Protein AF-A0A9E4WEB2-F1 (afdb_monomer)

pLDDT: mean 87.48, std 7.29, range [67.25, 96.25]

Secondary structure (DSSP, 8-state):
------------TTS-SSS---------TT----EEE----PPPPTTS--------EEE-TT-SSTT-S-EEEE--TT-SEEE-

Foldseek 3Di:
DDDDDDDDDDDDPPPDPDPDDDDDDDDDPPDPKDKDFDDDDWDQDPVRPDTDFDKDWDAPPQPPDDPGDGTPDIDPSVDRIDMD

Sequence (84 aa):
MRQKLTFRGAFVRGEMDSPFRYIPFEVPAGTRRLEVSYHFDAAKSPRGEPGDVVDLGVFDARGVDFLAGGFRGWSGGARSEFFI

Radius of gyration: 14.9 Å; Cα contacts (8 Å, |Δi|>4): 70; chains: 1; bounding box: 38×22×42 Å

Mean predicted aligned error: 5.05 Å

Structure (mmCIF, N/CA/C/O backbone):
data_AF-A0A9E4WEB2-F1
#
_entry.id   AF-A0A9E4WEB2-F1
#
loop_
_atom_site.group_PDB
_atom_site.id
_atom_site.type_symbol
_atom_site.label_atom_id
_atom_site.label_alt_id
_atom_site.label_comp_id
_atom_site.label_asym_id
_atom_site.label_entity_id
_atom_site.label_seq_id
_atom_site.pdbx_PDB_ins_code
_atom_site.Cartn_x
_atom_site.Cartn_y
_atom_site.Cartn_z
_atom_site.occupancy
_atom_site.B_iso_or_equiv
_atom_site.auth_seq_id
_atom_site.auth_comp_id
_atom_site.auth_asym_id
_atom_site.auth_atom_id
_atom_site.pdbx_PDB_model_num
ATOM 1 N N . MET A 1 1 ? -2.026 1.468 22.727 1.00 72.94 1 MET A N 1
ATOM 2 C CA . MET A 1 1 ? -0.983 0.488 22.347 1.00 72.94 1 MET A CA 1
ATOM 3 C C . MET A 1 1 ? -0.835 0.522 20.832 1.00 72.94 1 MET A C 1
ATOM 5 O O . MET A 1 1 ? -1.857 0.538 20.161 1.00 72.94 1 MET A O 1
ATOM 9 N N . ARG A 1 2 ? 0.388 0.606 20.294 1.00 87.25 2 ARG A N 1
ATOM 10 C CA . ARG A 1 2 ? 0.637 0.604 18.841 1.00 87.25 2 ARG A CA 1
ATOM 11 C C . ARG A 1 2 ? 0.811 -0.840 18.376 1.00 87.25 2 ARG A C 1
ATOM 13 O O . ARG A 1 2 ? 1.638 -1.549 18.941 1.00 87.25 2 ARG A O 1
ATOM 20 N N . GLN A 1 3 ? 0.037 -1.268 17.385 1.00 93.12 3 GLN A N 1
ATOM 21 C CA . GLN A 1 3 ? 0.224 -2.561 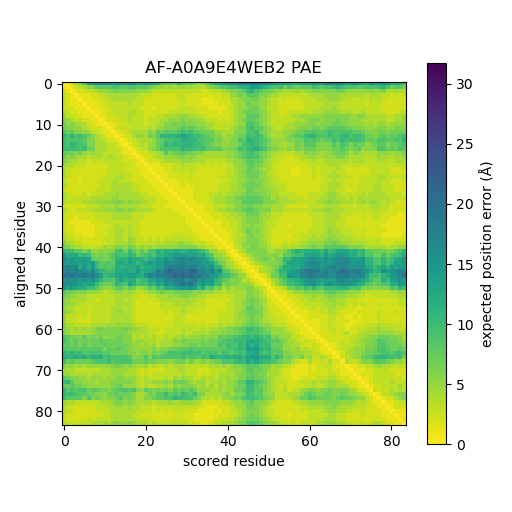16.725 1.00 93.12 3 GLN A CA 1
ATOM 22 C C . GLN A 1 3 ? 1.061 -2.360 15.460 1.00 93.12 3 GLN A C 1
ATOM 24 O O . GLN A 1 3 ? 0.930 -1.335 14.792 1.00 93.12 3 GLN A O 1
ATOM 29 N N . LYS A 1 4 ? 1.939 -3.316 15.147 1.00 95.00 4 LYS A N 1
ATOM 30 C CA . LYS A 1 4 ? 2.755 -3.298 13.929 1.00 95.00 4 LYS A CA 1
ATOM 31 C C . LYS A 1 4 ? 2.493 -4.570 13.139 1.00 95.00 4 LYS A C 1
ATOM 33 O O . LYS A 1 4 ? 2.741 -5.663 13.637 1.00 95.00 4 LYS A O 1
ATOM 38 N N . LEU A 1 5 ? 2.035 -4.398 11.906 1.00 96.25 5 LEU A N 1
ATOM 39 C CA . LEU A 1 5 ? 1.887 -5.464 10.923 1.00 96.25 5 LEU A CA 1
ATOM 40 C C . LEU A 1 5 ? 3.019 -5.346 9.900 1.00 96.25 5 LEU A C 1
ATOM 42 O O . LEU A 1 5 ? 3.549 -4.259 9.662 1.00 96.25 5 LEU A O 1
ATOM 46 N N . THR A 1 6 ? 3.460 -6.463 9.329 1.00 96.25 6 THR A N 1
ATOM 47 C CA . THR A 1 6 ? 4.514 -6.467 8.308 1.00 96.25 6 THR A CA 1
ATOM 48 C C . THR A 1 6 ? 4.189 -7.506 7.256 1.00 96.25 6 THR A C 1
ATOM 50 O O . THR A 1 6 ? 4.040 -8.685 7.567 1.00 96.25 6 THR A O 1
ATOM 53 N N . PHE A 1 7 ? 4.125 -7.049 6.012 1.00 95.06 7 PHE A N 1
ATOM 54 C CA . PHE A 1 7 ? 3.846 -7.863 4.840 1.00 95.06 7 PHE A CA 1
ATOM 55 C C . PHE A 1 7 ? 5.077 -7.878 3.939 1.00 95.06 7 PHE A C 1
ATOM 57 O O . PHE A 1 7 ? 5.855 -6.922 3.923 1.00 95.06 7 PHE A O 1
ATOM 64 N N . ARG A 1 8 ? 5.276 -8.979 3.217 1.00 94.25 8 ARG A N 1
ATOM 65 C CA . ARG A 1 8 ? 6.362 -9.147 2.248 1.00 94.25 8 ARG A CA 1
ATOM 66 C C . ARG A 1 8 ? 5.818 -9.848 1.015 1.00 94.25 8 ARG A C 1
ATOM 68 O O . ARG A 1 8 ? 4.944 -10.701 1.133 1.00 94.25 8 ARG A O 1
ATOM 75 N N . GLY A 1 9 ? 6.352 -9.491 -0.142 1.00 90.50 9 GLY A N 1
ATOM 76 C CA . GLY A 1 9 ? 5.964 -10.063 -1.421 1.00 90.50 9 GLY A CA 1
ATOM 77 C C . GLY A 1 9 ? 6.830 -9.517 -2.547 1.00 90.50 9 GLY A C 1
ATOM 78 O O . GLY A 1 9 ? 7.738 -8.723 -2.304 1.00 90.50 9 GLY A O 1
ATOM 79 N N . ALA A 1 10 ? 6.528 -9.947 -3.766 1.00 87.88 10 ALA A N 1
ATOM 80 C CA . ALA A 1 10 ? 7.179 -9.492 -4.984 1.00 87.88 10 ALA A CA 1
ATOM 81 C C . ALA A 1 10 ? 6.127 -9.073 -6.014 1.00 87.88 10 ALA A C 1
ATOM 83 O O . ALA A 1 10 ? 5.022 -9.621 -6.053 1.00 87.88 10 ALA A O 1
ATOM 84 N N . PHE A 1 11 ? 6.495 -8.105 -6.847 1.00 85.00 11 PHE A N 1
ATOM 85 C CA . PHE A 1 11 ? 5.701 -7.636 -7.973 1.00 85.00 11 PHE A CA 1
ATOM 86 C C . PHE A 1 11 ? 6.502 -7.920 -9.238 1.00 85.00 11 PHE A C 1
ATOM 88 O O . PHE A 1 11 ? 7.527 -7.285 -9.474 1.00 85.00 11 PHE A O 1
ATOM 95 N N . VAL A 1 12 ? 6.064 -8.905 -10.023 1.00 83.69 12 VAL A N 1
ATOM 96 C CA . VAL A 1 12 ? 6.737 -9.294 -11.267 1.00 83.69 12 VAL A CA 1
ATOM 97 C C . VAL A 1 12 ? 5.881 -8.857 -12.445 1.00 83.69 12 VAL A C 1
ATOM 99 O O . VAL A 1 12 ? 4.721 -9.252 -12.584 1.00 83.69 12 VAL A O 1
ATOM 102 N N . ARG A 1 13 ? 6.453 -8.013 -13.305 1.00 76.56 13 ARG A N 1
ATOM 103 C CA . ARG A 1 13 ? 5.767 -7.523 -14.501 1.00 76.56 13 ARG A CA 1
ATOM 104 C C . ARG A 1 13 ? 5.422 -8.697 -15.422 1.00 76.56 13 ARG A C 1
ATOM 106 O O . ARG A 1 13 ? 6.300 -9.464 -15.792 1.00 76.56 13 ARG A O 1
ATOM 113 N N . GLY A 1 14 ? 4.156 -8.794 -15.826 1.00 82.38 14 GLY A N 1
ATOM 114 C CA . GLY A 1 14 ? 3.661 -9.859 -16.710 1.00 82.38 14 GLY A CA 1
ATOM 115 C C . GLY A 1 14 ? 3.071 -11.075 -15.987 1.00 82.38 14 GLY A C 1
ATOM 116 O O . GLY A 1 14 ? 2.397 -11.868 -16.631 1.00 82.38 14 GLY A O 1
ATOM 117 N N . GLU A 1 15 ? 3.238 -11.186 -14.666 1.00 86.44 15 GLU A N 1
ATOM 118 C CA . GLU A 1 15 ? 2.643 -12.257 -13.842 1.00 86.44 15 GLU A CA 1
ATOM 119 C C . GLU A 1 15 ? 1.408 -11.778 -13.053 1.00 86.44 15 GLU A C 1
ATOM 121 O O . GLU A 1 15 ? 0.973 -12.399 -12.081 1.00 86.44 15 GLU A O 1
ATOM 126 N N . MET A 1 16 ? 0.859 -10.614 -13.407 1.00 83.44 16 MET A N 1
ATOM 127 C CA . MET A 1 16 ? -0.212 -9.966 -12.654 1.00 83.44 16 ME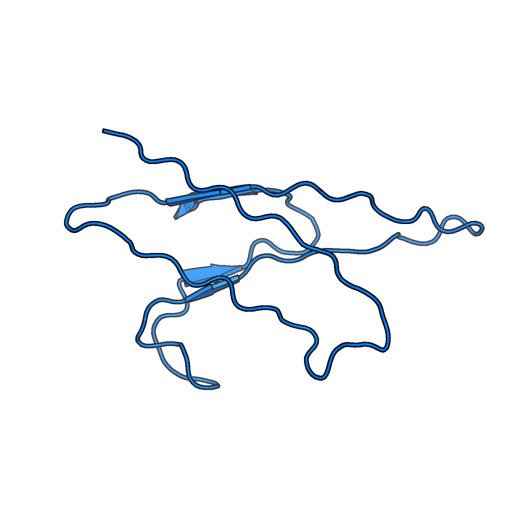T A CA 1
ATOM 128 C C . MET A 1 16 ? -1.424 -9.682 -13.541 1.00 83.44 16 MET A C 1
ATOM 130 O O . MET A 1 16 ? -1.306 -8.949 -14.518 1.00 83.44 16 MET A O 1
ATOM 134 N N . ASP A 1 17 ? -2.598 -10.157 -13.120 1.00 85.81 17 ASP A N 1
ATOM 135 C CA . ASP A 1 17 ? -3.885 -9.837 -13.764 1.00 85.81 17 ASP A CA 1
ATOM 136 C C . ASP A 1 17 ? -4.372 -8.405 -13.469 1.00 85.81 17 ASP A C 1
ATOM 138 O O . ASP A 1 17 ? -5.281 -7.893 -14.116 1.00 85.81 17 ASP A O 1
ATOM 142 N N . SER A 1 18 ? -3.779 -7.748 -12.467 1.00 85.75 18 SER A N 1
ATOM 143 C CA . SER A 1 18 ? -4.117 -6.393 -12.026 1.00 85.75 18 SER A CA 1
ATOM 144 C C . SER A 1 18 ? -2.846 -5.622 -11.667 1.00 85.75 18 SER A C 1
ATOM 146 O O . SER A 1 18 ? -1.940 -6.220 -11.079 1.00 85.75 18 SER A O 1
ATOM 148 N N . PRO A 1 19 ? -2.773 -4.304 -11.940 1.00 82.94 19 PRO A N 1
ATOM 149 C CA . PRO A 1 19 ? -1.666 -3.462 -11.483 1.00 82.94 19 PRO A CA 1
ATOM 150 C C . PRO A 1 19 ? -1.648 -3.281 -9.956 1.00 82.94 19 PRO A C 1
ATOM 152 O O . PRO A 1 19 ? -0.670 -2.777 -9.410 1.00 82.94 19 PRO A O 1
ATOM 155 N N . PHE A 1 20 ? -2.711 -3.695 -9.258 1.00 86.06 20 PHE A N 1
ATOM 156 C CA . PHE A 1 20 ? -2.845 -3.567 -7.812 1.00 86.06 20 PHE A CA 1
ATOM 157 C C . PHE A 1 20 ? -2.718 -4.918 -7.104 1.00 86.06 20 PHE A C 1
ATOM 159 O O . PHE A 1 20 ? -3.142 -5.967 -7.598 1.00 86.06 20 PHE A O 1
ATOM 166 N N . ARG A 1 21 ? -2.178 -4.880 -5.883 1.00 89.31 21 ARG A N 1
ATOM 167 C CA . ARG A 1 21 ? -2.290 -5.965 -4.904 1.00 89.31 21 ARG A CA 1
ATOM 168 C C . ARG A 1 21 ? -2.987 -5.431 -3.668 1.00 89.31 21 ARG A C 1
ATOM 170 O O . ARG A 1 21 ? -2.571 -4.420 -3.107 1.00 89.31 21 ARG A O 1
ATOM 177 N N . TYR A 1 22 ? -4.029 -6.131 -3.244 1.00 89.56 22 TYR A N 1
ATOM 178 C CA . TYR A 1 22 ? -4.736 -5.808 -2.015 1.00 89.56 22 TYR A CA 1
ATOM 179 C C . TYR A 1 22 ? -4.075 -6.519 -0.841 1.00 89.56 22 TYR A C 1
ATOM 181 O O . TYR A 1 22 ? -3.851 -7.728 -0.881 1.00 89.56 22 TYR A O 1
ATOM 189 N N . ILE A 1 23 ? -3.768 -5.754 0.203 1.00 92.25 23 ILE A N 1
ATOM 190 C CA . ILE A 1 23 ? -3.215 -6.264 1.455 1.00 92.25 23 ILE A CA 1
ATOM 191 C C . ILE A 1 23 ? -4.291 -6.066 2.526 1.00 92.25 23 ILE A C 1
ATOM 193 O O . ILE A 1 23 ? -4.397 -4.967 3.074 1.00 92.25 23 ILE A O 1
ATOM 197 N N . PRO A 1 24 ? -5.138 -7.075 2.796 1.00 92.56 24 PRO A N 1
ATOM 198 C CA . PRO A 1 24 ? -6.156 -6.961 3.828 1.00 92.56 24 PRO A CA 1
ATOM 199 C C . PRO A 1 24 ? -5.515 -7.009 5.217 1.00 92.56 24 PRO A C 1
ATOM 201 O O . PRO A 1 24 ? -4.615 -7.808 5.483 1.00 92.56 24 PRO A O 1
ATOM 204 N N . PHE A 1 25 ? -6.004 -6.168 6.121 1.00 93.19 25 PHE A N 1
ATOM 205 C CA . PHE A 1 25 ? -5.658 -6.205 7.536 1.00 93.19 25 PHE A CA 1
ATOM 206 C C . PHE A 1 25 ? -6.828 -5.704 8.376 1.00 93.19 25 PHE A C 1
ATOM 208 O O . PHE A 1 25 ? -7.657 -4.919 7.915 1.00 93.19 25 PHE A O 1
ATOM 215 N N . GLU A 1 26 ? -6.887 -6.152 9.624 1.00 93.56 26 GLU A N 1
ATOM 216 C CA . GLU A 1 26 ? -7.897 -5.700 10.572 1.00 93.56 26 GLU A CA 1
ATOM 217 C C . GLU A 1 26 ? -7.440 -4.422 11.276 1.00 93.56 26 GLU A C 1
ATOM 219 O O . GLU A 1 26 ? -6.289 -4.297 11.703 1.00 93.56 26 GLU A O 1
ATOM 224 N N . VAL A 1 27 ? -8.363 -3.472 11.425 1.00 92.31 27 VAL A N 1
ATOM 225 C CA . VAL A 1 27 ? -8.153 -2.251 12.205 1.00 92.31 27 VAL A CA 1
ATOM 226 C C . VAL A 1 27 ? -8.927 -2.389 13.515 1.00 92.3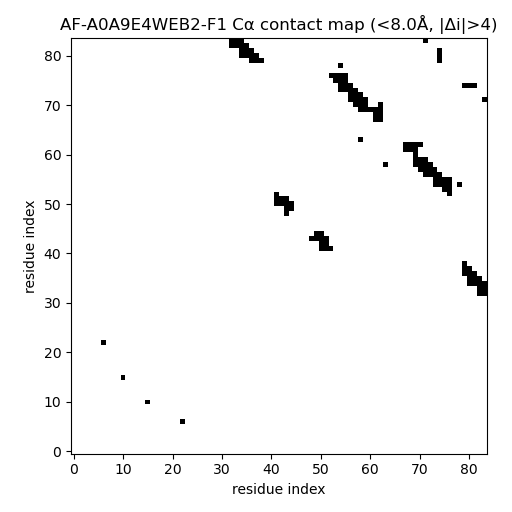1 27 VAL A C 1
ATOM 228 O O . VAL A 1 27 ? -10.160 -2.352 13.487 1.00 92.31 27 VAL A O 1
ATOM 231 N N . PRO A 1 28 ? -8.252 -2.530 14.672 1.00 92.81 28 PRO A N 1
ATOM 232 C CA . PRO A 1 28 ? -8.936 -2.647 15.951 1.00 92.81 28 PRO A CA 1
ATOM 233 C C . PRO A 1 28 ? -9.824 -1.435 16.243 1.00 92.81 28 PRO A C 1
ATOM 235 O O . PRO A 1 28 ? -9.463 -0.289 15.944 1.00 92.81 28 PRO A O 1
ATOM 238 N N . ALA A 1 29 ? -10.964 -1.685 16.887 1.00 93.25 29 ALA A N 1
ATOM 239 C CA . ALA A 1 29 ? -11.871 -0.638 17.341 1.00 93.25 29 ALA A CA 1
ATOM 240 C C . ALA A 1 29 ? -11.137 0.411 18.197 1.00 93.25 29 ALA A C 1
ATOM 242 O O . ALA A 1 29 ? -10.322 0.083 19.059 1.00 93.25 29 ALA A O 1
ATOM 243 N N . GLY A 1 30 ? -11.428 1.690 17.950 1.00 94.25 30 GLY A N 1
ATOM 244 C CA . GLY A 1 30 ? -10.782 2.806 18.645 1.00 94.25 30 GLY A CA 1
ATOM 245 C C . GLY A 1 30 ? -9.409 3.203 18.088 1.00 94.25 30 GLY A C 1
ATOM 246 O O . GLY A 1 30 ? -8.771 4.093 18.651 1.00 94.25 30 GLY A O 1
ATOM 247 N N . THR A 1 31 ? -8.953 2.605 16.982 1.00 94.69 31 THR A N 1
ATOM 248 C CA . THR A 1 31 ? -7.771 3.088 16.252 1.00 94.69 31 THR A CA 1
ATOM 249 C C . THR A 1 31 ? -8.019 4.503 15.731 1.00 94.69 31 THR A C 1
ATOM 251 O O . THR A 1 31 ? -9.007 4.762 15.050 1.00 94.69 31 THR A O 1
ATOM 254 N N . ARG A 1 32 ? -7.114 5.430 16.059 1.00 94.12 32 ARG A N 1
ATOM 255 C CA . ARG A 1 32 ? -7.212 6.853 15.678 1.00 94.12 32 ARG A CA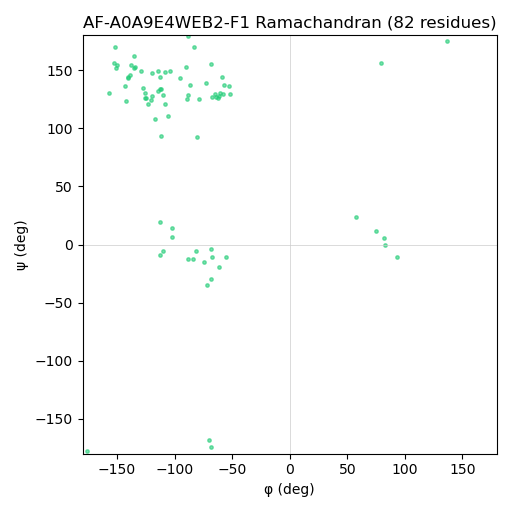 1
ATOM 256 C C . ARG A 1 32 ? -6.177 7.287 14.646 1.00 94.12 32 ARG A C 1
ATOM 258 O O . ARG A 1 32 ? -6.165 8.453 14.274 1.00 94.12 32 ARG A O 1
ATOM 265 N N . ARG A 1 33 ? -5.256 6.389 14.297 1.00 94.56 33 ARG A N 1
ATOM 266 C CA . ARG A 1 33 ? -4.136 6.669 13.406 1.00 94.56 33 ARG A CA 1
ATOM 267 C C . ARG A 1 33 ? -3.636 5.380 12.774 1.00 94.56 33 ARG A C 1
ATOM 269 O O . ARG A 1 33 ? -3.360 4.420 13.495 1.00 94.56 33 ARG A O 1
ATOM 276 N N . LEU A 1 34 ? -3.480 5.397 11.460 1.00 94.25 34 LEU A N 1
ATOM 277 C CA . LEU A 1 34 ? -2.768 4.386 10.693 1.00 94.25 34 LEU A CA 1
ATOM 278 C C . LEU A 1 34 ? -1.491 5.018 10.140 1.00 94.25 34 LEU A C 1
ATOM 280 O O . LEU A 1 34 ? -1.523 6.114 9.592 1.00 94.25 34 LEU A O 1
ATOM 284 N N . GLU A 1 35 ? -0.370 4.321 10.278 1.00 95.25 35 GLU A N 1
ATOM 285 C CA . GLU A 1 35 ? 0.904 4.698 9.668 1.00 95.25 35 GLU A CA 1
ATOM 286 C C . GLU A 1 35 ? 1.328 3.559 8.756 1.00 95.25 35 GLU A C 1
ATOM 288 O O . GLU A 1 35 ? 1.420 2.413 9.203 1.00 95.25 35 GLU A O 1
ATOM 293 N N . VAL A 1 36 ? 1.566 3.871 7.486 1.00 94.75 36 VAL A N 1
ATOM 294 C CA . VAL A 1 36 ? 1.967 2.885 6.486 1.00 94.75 36 VAL A CA 1
ATOM 295 C C . VAL A 1 36 ? 3.250 3.358 5.841 1.00 94.75 36 VAL A C 1
ATOM 297 O O . VAL A 1 36 ? 3.342 4.498 5.395 1.00 94.75 36 VAL A O 1
ATOM 300 N N . SER A 1 37 ? 4.225 2.462 5.774 1.00 94.31 37 SER A N 1
ATOM 301 C CA . SER A 1 37 ? 5.455 2.661 5.027 1.00 94.31 37 SER A CA 1
ATOM 302 C C . SER A 1 37 ? 5.825 1.386 4.289 1.00 94.31 37 SER A C 1
ATOM 304 O O . SER A 1 37 ? 5.438 0.283 4.688 1.00 94.31 37 SER A O 1
ATOM 306 N N . TYR A 1 38 ? 6.566 1.536 3.199 1.00 92.88 38 TYR A N 1
ATOM 307 C CA . TYR A 1 38 ? 7.082 0.412 2.437 1.00 92.88 38 TYR A CA 1
ATOM 308 C C . TYR A 1 38 ? 8.542 0.625 2.061 1.00 92.88 38 TYR A C 1
ATOM 310 O O . TYR A 1 38 ? 9.086 1.730 2.082 1.00 92.88 38 TYR A O 1
ATOM 318 N N . HIS A 1 39 ? 9.170 -0.485 1.707 1.00 91.56 39 HIS A N 1
ATOM 319 C CA . HIS A 1 39 ? 10.485 -0.528 1.107 1.00 91.56 39 HIS A CA 1
ATOM 320 C C . HIS A 1 39 ? 10.469 -1.610 0.033 1.00 91.56 39 HIS A C 1
ATOM 322 O O . HIS A 1 39 ? 9.808 -2.636 0.203 1.00 91.56 39 HIS A O 1
ATOM 328 N N . PHE A 1 40 ? 11.173 -1.369 -1.064 1.00 89.75 40 PHE A N 1
ATOM 329 C CA . PHE A 1 40 ? 11.307 -2.313 -2.160 1.00 89.75 40 PHE A CA 1
ATOM 330 C C . PHE A 1 40 ? 12.642 -2.088 -2.862 1.00 89.75 40 PHE A C 1
ATOM 332 O O . PHE A 1 40 ? 13.169 -0.971 -2.881 1.00 89.75 40 PHE A O 1
ATOM 339 N N . ASP A 1 41 ? 13.158 -3.155 -3.456 1.00 85.62 41 ASP A N 1
ATOM 340 C CA . ASP A 1 41 ? 14.351 -3.103 -4.286 1.00 85.62 41 ASP A CA 1
ATOM 341 C C . ASP A 1 41 ? 13.962 -2.593 -5.677 1.00 85.62 41 ASP A C 1
ATOM 343 O O . ASP A 1 41 ? 13.542 -3.358 -6.544 1.00 85.62 41 ASP A O 1
ATOM 347 N N . ALA A 1 42 ? 14.053 -1.278 -5.884 1.00 76.56 42 ALA A N 1
ATOM 348 C CA . ALA A 1 42 ? 13.762 -0.675 -7.180 1.00 76.56 42 ALA A CA 1
ATOM 349 C C . ALA A 1 42 ? 14.812 -1.093 -8.219 1.00 76.56 42 ALA A C 1
ATOM 351 O O . ALA A 1 42 ? 16.016 -0.877 -8.020 1.00 76.56 42 ALA A O 1
ATOM 352 N N . ALA A 1 43 ? 14.372 -1.626 -9.362 1.00 73.19 43 ALA A N 1
ATOM 353 C CA . ALA A 1 43 ? 15.270 -1.842 -10.485 1.00 73.19 43 ALA A CA 1
ATOM 354 C C . ALA A 1 43 ? 15.799 -0.488 -10.987 1.00 73.19 43 ALA A C 1
ATOM 356 O O . ALA A 1 43 ? 15.036 0.433 -11.292 1.00 73.19 43 ALA A O 1
ATOM 357 N N . LYS A 1 44 ? 17.126 -0.347 -11.082 1.00 69.00 44 LYS A N 1
ATOM 358 C CA . LYS A 1 44 ? 17.742 0.833 -11.699 1.00 69.00 44 LYS A CA 1
ATOM 359 C C . LYS A 1 44 ? 17.680 0.684 -13.214 1.00 69.00 44 LYS A C 1
ATOM 361 O O . LYS A 1 44 ? 18.186 -0.301 -13.750 1.00 69.00 44 LYS A O 1
ATOM 366 N N . SER A 1 45 ? 17.116 1.672 -13.907 1.00 70.06 45 SER A N 1
ATOM 367 C CA . SER A 1 45 ? 17.177 1.699 -15.368 1.00 70.06 45 SER A CA 1
ATOM 368 C C . SER A 1 45 ? 18.632 1.857 -15.832 1.00 70.06 45 SER A C 1
ATOM 370 O O . SER A 1 45 ? 19.304 2.803 -15.407 1.00 70.06 45 SER A O 1
ATOM 372 N N . PRO A 1 46 ? 19.125 1.010 -16.756 1.00 69.00 46 PRO A N 1
ATOM 373 C CA . PRO A 1 46 ? 20.444 1.181 -17.366 1.00 69.00 46 PRO A CA 1
ATOM 374 C C . PRO A 1 46 ? 20.594 2.496 -18.146 1.00 69.00 46 PRO A C 1
ATOM 376 O O . PRO A 1 46 ? 21.712 2.917 -18.425 1.00 69.00 46 PRO A O 1
ATOM 379 N N . ARG A 1 47 ? 19.476 3.134 -18.525 1.00 76.88 47 ARG A N 1
ATOM 380 C CA . ARG A 1 47 ? 19.440 4.365 -19.332 1.00 76.88 47 ARG A CA 1
ATOM 381 C C . ARG A 1 47 ? 19.177 5.628 -18.508 1.00 76.88 47 ARG A C 1
ATOM 383 O O . ARG A 1 47 ? 19.012 6.697 -19.082 1.00 76.88 47 ARG A O 1
ATOM 390 N N . GLY A 1 48 ? 19.138 5.515 -17.177 1.00 69.44 48 GLY A N 1
ATOM 391 C CA . GLY A 1 48 ? 18.863 6.645 -16.280 1.00 69.44 48 GLY A CA 1
ATOM 392 C C . GLY A 1 48 ? 17.394 7.077 -16.242 1.00 69.44 48 GLY A C 1
ATOM 393 O O . GLY A 1 48 ? 17.082 8.135 -15.704 1.00 69.44 48 GLY A O 1
ATOM 394 N N . GLU A 1 49 ? 16.492 6.269 -16.802 1.00 74.44 49 GLU A N 1
ATOM 395 C CA . GLU A 1 49 ? 15.048 6.476 -16.686 1.00 74.44 49 GLU A CA 1
ATOM 396 C C . GLU A 1 49 ? 14.590 6.240 -15.233 1.00 74.44 49 GLU A C 1
ATOM 398 O O . GLU A 1 49 ? 15.251 5.491 -14.498 1.00 74.44 49 GLU A O 1
ATOM 403 N N . PRO A 1 50 ? 13.466 6.844 -14.798 1.00 67.25 50 PRO A N 1
ATOM 404 C CA . PRO A 1 50 ? 12.862 6.521 -13.511 1.00 67.25 50 PRO A CA 1
ATOM 405 C C . PRO A 1 50 ? 12.670 5.005 -13.381 1.00 67.25 50 PRO A C 1
ATOM 407 O O . PRO A 1 50 ? 12.162 4.364 -14.300 1.00 67.25 50 PRO A O 1
ATOM 410 N N . GLY A 1 51 ? 13.133 4.437 -12.265 1.00 77.62 51 GLY A N 1
ATOM 411 C CA . GLY A 1 51 ? 12.939 3.020 -11.954 1.00 77.62 51 GLY A CA 1
ATOM 412 C C . GLY A 1 51 ? 11.482 2.701 -11.621 1.00 77.62 51 GLY A C 1
ATOM 413 O O . G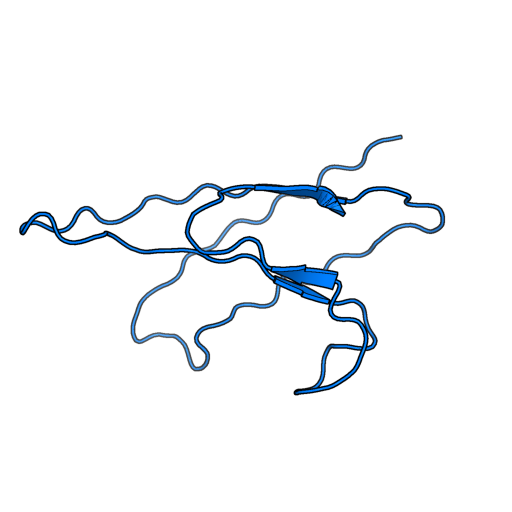LY A 1 51 ? 10.589 3.528 -11.807 1.00 77.62 51 GLY A O 1
ATOM 414 N N . ASP A 1 52 ? 11.249 1.503 -11.092 1.00 83.44 52 ASP A N 1
ATOM 415 C CA . ASP A 1 52 ? 9.914 1.105 -10.648 1.00 83.44 52 ASP A CA 1
ATOM 416 C C . ASP A 1 52 ? 9.366 2.090 -9.605 1.00 83.44 52 ASP A C 1
ATOM 418 O O . ASP A 1 52 ? 10.075 2.527 -8.694 1.00 83.44 52 ASP A O 1
ATOM 422 N N . VAL A 1 53 ? 8.088 2.433 -9.745 1.00 84.50 53 VAL A N 1
ATOM 423 C CA . VAL A 1 53 ? 7.368 3.313 -8.827 1.00 84.50 53 VAL A CA 1
ATOM 424 C C . VAL A 1 53 ? 6.289 2.493 -8.141 1.00 84.50 53 VAL A C 1
ATOM 426 O O . VAL A 1 53 ? 5.540 1.765 -8.789 1.00 84.50 53 VAL A O 1
ATOM 429 N N . VAL A 1 54 ? 6.216 2.623 -6.820 1.00 88.06 54 VAL A N 1
ATOM 430 C CA . VAL A 1 54 ? 5.168 2.010 -6.007 1.00 88.06 54 VAL A CA 1
ATOM 431 C C . VAL A 1 54 ? 4.311 3.119 -5.428 1.00 88.06 54 VAL A C 1
ATOM 433 O O . VAL A 1 54 ? 4.817 4.099 -4.889 1.00 88.06 54 VAL A O 1
ATOM 436 N N . ASP A 1 55 ? 3.009 2.926 -5.531 1.00 90.12 55 ASP A N 1
ATOM 437 C CA . ASP A 1 55 ? 1.998 3.778 -4.940 1.00 90.12 55 ASP A CA 1
ATOM 438 C C . ASP A 1 55 ? 1.266 3.019 -3.832 1.00 90.12 55 ASP A C 1
ATOM 440 O O . ASP A 1 55 ? 0.997 1.822 -3.960 1.00 90.12 55 ASP A O 1
ATOM 444 N N . LEU A 1 56 ? 0.890 3.716 -2.759 1.00 91.75 56 LEU A N 1
ATOM 445 C CA . LEU A 1 56 ? 0.021 3.160 -1.728 1.00 91.75 56 LEU A CA 1
ATOM 446 C C . LEU A 1 56 ? -1.349 3.827 -1.759 1.00 91.75 56 LEU A C 1
ATOM 448 O O . LEU A 1 56 ? -1.445 5.048 -1.671 1.00 91.75 56 LEU A O 1
ATOM 452 N N . GLY A 1 57 ? -2.406 3.018 -1.800 1.00 91.56 57 GLY A N 1
ATOM 453 C CA . GLY A 1 57 ? -3.790 3.453 -1.631 1.00 91.56 57 GLY A CA 1
ATOM 454 C C . GLY A 1 57 ? -4.440 2.780 -0.426 1.00 91.56 57 GLY A C 1
ATOM 455 O O . GLY A 1 57 ? -4.127 1.632 -0.108 1.00 91.56 57 GLY A O 1
ATOM 456 N N . VAL A 1 58 ? -5.359 3.484 0.238 1.00 93.44 58 VAL A N 1
ATOM 457 C CA . VAL A 1 58 ? -6.164 2.919 1.332 1.00 93.44 58 VAL A CA 1
ATOM 458 C C . VAL A 1 58 ? -7.638 3.153 1.084 1.00 93.44 58 VAL A C 1
ATOM 460 O O . VAL A 1 58 ? -8.075 4.264 0.779 1.00 93.44 58 VAL A O 1
ATOM 463 N N . PHE A 1 59 ? -8.413 2.102 1.304 1.00 93.94 59 PHE A N 1
ATOM 464 C CA . PHE A 1 59 ? -9.855 2.151 1.440 1.00 93.94 59 PHE A CA 1
ATOM 465 C C . PHE A 1 59 ? -10.272 1.307 2.646 1.00 93.94 59 PHE A C 1
ATOM 467 O O . PHE A 1 59 ? -9.562 0.386 3.048 1.00 93.94 59 PHE A O 1
ATOM 474 N N . ASP A 1 60 ? -11.406 1.646 3.255 1.00 92.38 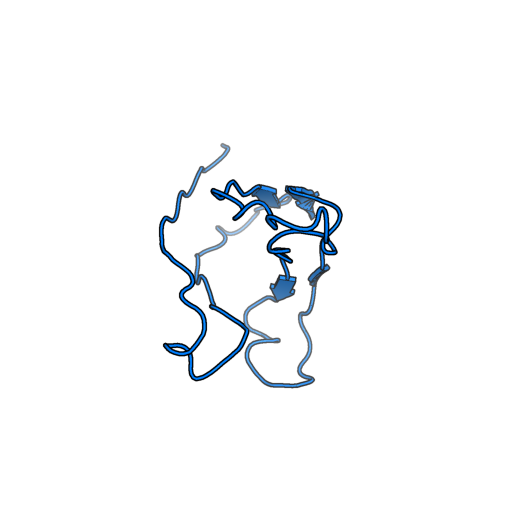60 ASP A N 1
ATOM 475 C CA . ASP A 1 60 ? -12.047 0.761 4.232 1.00 92.38 60 ASP A CA 1
ATOM 476 C C . ASP A 1 60 ? -13.006 -0.223 3.550 1.00 92.38 60 ASP A C 1
ATOM 478 O O . ASP A 1 60 ? -13.193 -0.182 2.339 1.00 92.38 60 ASP A O 1
ATOM 482 N N . ALA A 1 61 ? -13.646 -1.097 4.329 1.00 88.94 61 ALA A N 1
ATOM 483 C CA . ALA A 1 61 ? -14.545 -2.138 3.828 1.00 88.94 61 ALA A CA 1
ATOM 484 C C . ALA A 1 61 ? -15.710 -1.637 2.944 1.00 88.94 61 ALA A C 1
ATOM 486 O O . ALA A 1 61 ? -16.385 -2.450 2.325 1.00 88.94 61 ALA A O 1
ATOM 487 N N . ARG A 1 62 ? -15.971 -0.325 2.862 1.00 91.19 62 ARG A N 1
ATOM 488 C CA . ARG A 1 62 ? -16.968 0.255 1.946 1.00 91.19 62 ARG A CA 1
ATOM 489 C C . ARG A 1 62 ? -16.424 0.498 0.533 1.00 91.19 62 ARG A C 1
ATOM 491 O O . ARG A 1 62 ? -17.219 0.799 -0.348 1.00 91.19 62 ARG A O 1
ATOM 498 N N . GLY A 1 63 ? -15.106 0.409 0.338 1.00 89.62 63 GLY A N 1
ATOM 499 C CA . GLY A 1 63 ? -14.400 0.753 -0.904 1.00 89.62 63 GLY A CA 1
ATOM 500 C C . GLY A 1 63 ? -13.766 -0.415 -1.634 1.00 89.62 63 GLY A C 1
ATOM 501 O O . GLY A 1 63 ? -12.850 -0.205 -2.421 1.00 89.62 63 GLY A O 1
ATOM 502 N N . VAL A 1 64 ? -14.212 -1.637 -1.340 1.00 83.56 64 VAL A N 1
ATOM 503 C CA . VAL A 1 64 ? -13.699 -2.853 -1.988 1.00 83.56 64 VAL A CA 1
ATOM 504 C C . VAL A 1 64 ? -14.104 -2.905 -3.464 1.00 83.56 64 VAL A C 1
ATOM 506 O O . VAL A 1 64 ? -13.358 -3.431 -4.286 1.00 83.56 64 VAL A O 1
ATOM 509 N N . ASP A 1 65 ? -15.254 -2.316 -3.799 1.00 83.62 65 ASP A N 1
ATOM 510 C CA . ASP A 1 65 ? -15.768 -2.243 -5.163 1.00 83.62 65 ASP A CA 1
ATOM 511 C C . ASP A 1 65 ? -15.286 -0.986 -5.903 1.00 83.62 65 ASP A C 1
ATOM 513 O O . ASP A 1 65 ? -15.014 0.068 -5.318 1.00 83.62 65 ASP A O 1
ATOM 517 N N . PHE A 1 66 ? -15.211 -1.085 -7.233 1.00 80.88 66 PHE A N 1
ATOM 518 C CA . PHE A 1 66 ? -14.815 0.028 -8.091 1.00 80.88 66 PHE A CA 1
ATOM 519 C C . PHE A 1 66 ? -15.781 1.213 -7.952 1.00 80.88 66 PHE A C 1
ATOM 521 O O . PHE A 1 66 ? -16.994 1.052 -8.063 1.00 80.88 66 PHE A O 1
ATOM 528 N N . LEU A 1 67 ? -15.224 2.412 -7.740 1.00 80.50 67 LEU A N 1
ATOM 529 C CA . LEU A 1 67 ? -15.972 3.659 -7.517 1.00 80.50 67 LEU A CA 1
ATOM 530 C C . LEU A 1 67 ? -16.949 3.616 -6.327 1.00 80.50 67 LEU A C 1
ATOM 532 O O . LEU A 1 67 ? -17.885 4.414 -6.264 1.00 80.50 67 LEU A O 1
ATOM 536 N N . ALA A 1 68 ? -16.715 2.729 -5.359 1.00 86.00 68 ALA A N 1
ATOM 537 C CA . ALA A 1 68 ? -17.431 2.737 -4.094 1.00 86.00 68 ALA A CA 1
ATOM 538 C C . ALA A 1 68 ? -16.825 3.743 -3.094 1.00 86.00 68 ALA A C 1
ATOM 540 O O . ALA A 1 68 ? -15.766 4.339 -3.311 1.00 86.00 68 ALA A O 1
ATOM 541 N N . GLY A 1 69 ? -17.537 3.978 -1.988 1.00 91.25 69 GLY A N 1
ATOM 542 C CA . GLY A 1 69 ? -17.099 4.902 -0.939 1.00 91.25 69 GLY A CA 1
ATOM 543 C C . GLY A 1 69 ? -15.872 4.396 -0.172 1.00 91.25 69 GLY A C 1
ATOM 544 O O . GLY A 1 69 ? -15.299 3.369 -0.476 1.00 91.25 69 GLY A O 1
ATOM 545 N N . GLY A 1 70 ? -15.447 5.095 0.880 1.00 92.44 70 GLY A N 1
ATOM 546 C CA . GLY A 1 70 ? -14.435 4.553 1.803 1.00 92.44 70 GLY A CA 1
ATOM 547 C C . GLY A 1 70 ? -12.976 4.700 1.372 1.00 92.44 70 GLY A C 1
ATOM 548 O O . GLY A 1 70 ? -12.108 4.344 2.166 1.00 92.44 70 GLY A O 1
ATOM 549 N N . PHE A 1 71 ? -12.686 5.291 0.209 1.00 91.94 71 PHE A N 1
ATOM 550 C CA . PHE A 1 71 ? -11.337 5.751 -0.134 1.00 91.94 71 PHE A CA 1
ATOM 551 C C . PHE A 1 71 ? -10.824 6.756 0.907 1.00 91.94 71 PHE A C 1
ATOM 553 O O . PHE A 1 71 ? -11.517 7.713 1.264 1.00 91.94 71 PHE A O 1
ATOM 560 N N . ARG A 1 72 ? -9.615 6.523 1.422 1.00 92.12 72 ARG A N 1
ATOM 561 C CA . ARG A 1 72 ? -8.988 7.326 2.483 1.00 92.12 72 ARG A CA 1
ATOM 562 C C . ARG A 1 72 ? -7.769 8.107 2.015 1.00 92.12 72 ARG A C 1
ATOM 564 O O . ARG A 1 72 ? -7.293 8.962 2.755 1.00 92.12 72 ARG A O 1
ATOM 571 N N . GLY A 1 73 ? -7.301 7.852 0.799 1.00 89.25 73 GLY A N 1
ATOM 572 C CA . GLY A 1 73 ? -6.191 8.574 0.201 1.00 89.25 73 GLY A CA 1
ATOM 573 C C . GLY A 1 73 ? -5.200 7.662 -0.503 1.00 89.25 73 GLY A C 1
ATOM 574 O O . GLY A 1 73 ? -5.305 6.433 -0.482 1.00 89.25 73 GLY A O 1
ATOM 575 N N . TRP A 1 74 ? -4.236 8.318 -1.137 1.00 88.56 74 TRP A N 1
ATOM 576 C CA . TRP A 1 74 ? -3.195 7.712 -1.949 1.00 88.56 74 TRP A CA 1
ATOM 577 C C . TRP A 1 74 ? -1.885 8.484 -1.737 1.00 88.56 74 TRP A C 1
ATOM 579 O O . TRP A 1 74 ? -1.907 9.715 -1.684 1.00 88.56 74 TRP A O 1
ATOM 589 N N . SER A 1 75 ? -0.755 7.787 -1.586 1.00 87.81 75 SER A N 1
ATOM 590 C CA . SER A 1 75 ? 0.550 8.394 -1.2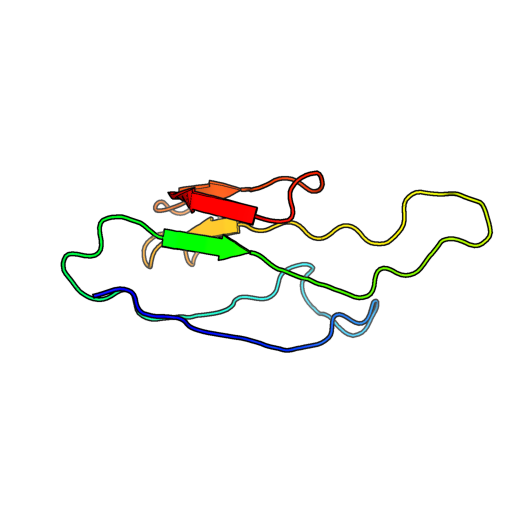69 1.00 87.81 75 SER A CA 1
ATOM 591 C C . SER A 1 75 ? 1.161 9.163 -2.441 1.00 87.81 75 SER A C 1
ATOM 593 O O . SER A 1 75 ? 1.824 10.183 -2.244 1.00 87.81 75 SER A O 1
ATOM 595 N N . GLY A 1 76 ? 0.938 8.662 -3.654 1.00 83.81 76 GLY A N 1
ATOM 596 C CA . GLY A 1 76 ? 1.637 9.068 -4.863 1.00 83.81 76 GLY A CA 1
ATOM 597 C C . GLY A 1 76 ? 3.008 8.401 -4.928 1.00 83.81 76 GLY A C 1
ATOM 598 O O . GLY A 1 76 ? 3.595 8.064 -3.897 1.00 83.81 76 GLY A O 1
ATOM 599 N N . GLY A 1 77 ? 3.549 8.277 -6.138 1.00 84.50 77 GLY A N 1
ATOM 600 C CA . GLY A 1 77 ? 4.799 7.558 -6.378 1.00 84.50 77 GLY A CA 1
ATOM 601 C C . GLY A 1 77 ? 6.034 8.246 -5.801 1.00 84.50 77 GLY A C 1
ATOM 602 O O . GLY A 1 77 ? 7.143 7.730 -5.879 1.00 84.50 77 GLY A O 1
ATOM 603 N N . ALA A 1 78 ? 5.848 9.437 -5.232 1.00 83.31 78 ALA A N 1
ATOM 604 C CA . ALA A 1 78 ? 6.891 10.246 -4.626 1.00 83.31 78 ALA A CA 1
ATOM 605 C C . ALA A 1 78 ? 7.126 9.934 -3.139 1.00 83.31 78 ALA A C 1
ATOM 607 O O . ALA A 1 78 ? 8.098 10.434 -2.572 1.00 83.31 78 ALA A O 1
ATOM 608 N N . ARG A 1 79 ? 6.236 9.181 -2.473 1.00 89.12 79 ARG A N 1
ATOM 609 C CA . ARG A 1 79 ? 6.287 8.982 -1.016 1.00 89.12 79 ARG A CA 1
ATOM 610 C C . ARG A 1 79 ? 6.295 7.508 -0.648 1.00 89.12 79 ARG A C 1
ATOM 612 O O . ARG A 1 79 ? 5.368 6.781 -0.985 1.00 89.12 79 ARG A O 1
ATOM 619 N N . SER A 1 80 ? 7.290 7.116 0.146 1.00 91.62 80 SER A N 1
ATOM 620 C CA . SER A 1 80 ? 7.406 5.767 0.709 1.00 91.62 80 SER A CA 1
ATOM 621 C C . SER A 1 80 ? 6.548 5.532 1.958 1.00 91.62 80 SER A C 1
ATOM 623 O O . SER A 1 80 ? 6.500 4.414 2.472 1.00 91.62 80 SER A O 1
ATOM 625 N N . GLU A 1 81 ? 5.882 6.573 2.467 1.00 93.94 81 GLU A N 1
ATOM 626 C CA . GLU A 1 81 ? 5.051 6.505 3.666 1.00 93.94 81 GLU A CA 1
ATOM 627 C C . GLU A 1 81 ? 3.919 7.542 3.681 1.00 93.94 81 GLU A C 1
ATOM 629 O O . GLU A 1 81 ? 3.997 8.600 3.049 1.00 93.94 81 GLU A O 1
ATOM 634 N N . PHE A 1 82 ? 2.867 7.244 4.444 1.00 93.81 82 PHE A N 1
ATOM 635 C CA . PHE A 1 82 ? 1.812 8.189 4.803 1.00 93.81 82 PHE A CA 1
ATOM 636 C C . PHE A 1 82 ? 1.181 7.824 6.153 1.00 93.81 82 PHE A C 1
ATOM 638 O O . PHE A 1 82 ? 1.392 6.741 6.708 1.00 93.81 82 PHE A O 1
ATOM 645 N N . PHE A 1 83 ? 0.357 8.736 6.664 1.00 93.69 83 PHE A N 1
ATOM 6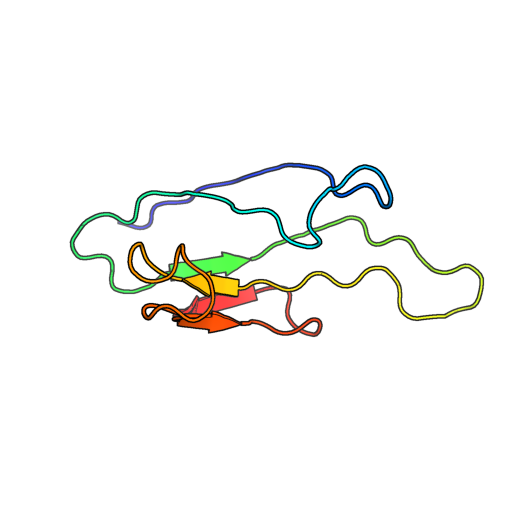46 C CA . PHE A 1 83 ? -0.525 8.469 7.791 1.00 93.69 83 PHE A CA 1
ATOM 647 C C . PHE A 1 83 ? -1.925 9.023 7.533 1.00 93.69 83 PHE A C 1
ATOM 649 O O . PHE A 1 83 ? -2.069 10.023 6.827 1.00 93.69 83 PHE A O 1
ATOM 656 N N . ILE A 1 84 ? -2.929 8.390 8.139 1.00 92.44 84 ILE A N 1
ATOM 657 C CA . ILE A 1 84 ? -4.331 8.837 8.178 1.00 92.44 84 ILE A CA 1
ATOM 658 C C . ILE A 1 84 ? -4.923 8.656 9.571 1.00 92.44 84 ILE A C 1
ATOM 660 O O . ILE A 1 84 ? -4.384 7.822 10.340 1.00 92.44 84 ILE A O 1
#

Solvent-accessible surface area (backbone atoms only — not comparable to full-atom values): 6048 Å² total; per-residue (Å²): 136,89,85,87,86,89,86,87,85,85,89,59,92,90,80,57,99,52,102,71,82,88,81,88,77,87,79,64,88,88,68,85,68,50,78,50,72,67,86,77,90,62,57,77,44,95,83,72,51,86,47,71,72,63,68,52,74,44,55,45,94,60,28,79,51,89,94,43,53,47,70,74,53,66,51,43,66,89,36,60,52,51,73,88

=== Feature glossary ===
Legend for the data blocks above and below:

— What the protein is —

The amino-acid sequence is the protein's primary structure: the linear order of residues from the N-terminus to the C-terminus, written in one-letter code. Everything else here — the 3D coordinates, the secondary structure, the domain annotations — is ultimately a consequence of this string.

Database cross-references. InterPro integrates a dozen domain/family signature databases into unified entries with residue-range hits. GO terms attach function/process/location labels with evidence codes. CATH codes position the fold in a four-level structural taxonomy. Organism is the NCBI-taxonomy species name.

— Where its atoms are —

The mmCIF block holds the 3D Cartesian coordinates of each backbone atom (N, Cα, C, O) in ångströms. mmCIF is the PDB's canonical archive format — a tagged-loop text representation of the atomic model.

The six renders are orthographic views along the three Cartesian axes in both directions. Representation (cartoon, sticks, or surface) and color scheme (sequence-rainbow or by-chain) vary across proteins so the training set covers all the common visualization conventions.

— Local backbone conformation —

Secondary structure is the local, repeating backbone conformation. DSSP classifies it into eight states by reading the hydrogen-bond network: three helix types (H, G, I), two β types (E, B), two non-regular types (T, S), and unstructured coil (-).

SS3 is a coarse helix/strand/coil call (letters a/b/c) made by the P-SEA algorithm from inter-Cα distances and dihedrals. It is less detailed than DSSP but needs only Cα positions.

Backbone dihedral angles. Every residue except chain termini has a φ (preceding-C → N → Cα → C) and a ψ (N → Cα → C → next-N). They are reported in degrees following the IUPAC sign convention. Secondary structure is essentially a statement about which (φ, ψ) basin each residue occupies.

— Global shape and packing —

The geometric summary reports three shape descriptors. Rg (radius of gyration) measures how spread out the Cα atoms are about their centre of mass; compact globular proteins have small Rg, elongated or unfolded ones large. Cα contacts (<8 Å, |i−j|>4) count long-range residue pairs in spatial proximity — high for tightly packed folds, near zero for rods or random coil. The bounding-box extents give the protein's footprint along x, y, z in Å.

Solvent accessibility: the surface area of each residue that a 1.4 Å water probe can touch, in Å². When only backbone atoms are present the absolute values are lower than full-atom SASA (side chains contribute most of the area) and are flagged as backbone-only.

Plot images: a contact map (which residues are close in 3D, as an N×N binary image), a Ramachandran scatter (backbone torsion angles, revealing secondary-structure composition at a glance), and — for AlphaFold structures — a PAE heatmap (pairwise prediction confidence).

— Structural neighborhood —

Foldseek's 3Di representation compresses backbone geometry into a per-residue letter drawn from a learned twenty-state alphabet. It captures the tertiary interaction pattern around each residue — which residues are packed against it in space, regardless of where they are in sequence.

Structural nearest neighbors (via Foldseek easy-search vs the PDB). Reported per hit: target PDB id, E-value, and alignment TM-score. A TM-score above ~0.5 is the conventional threshold for 'same fold'.

— Confidence and di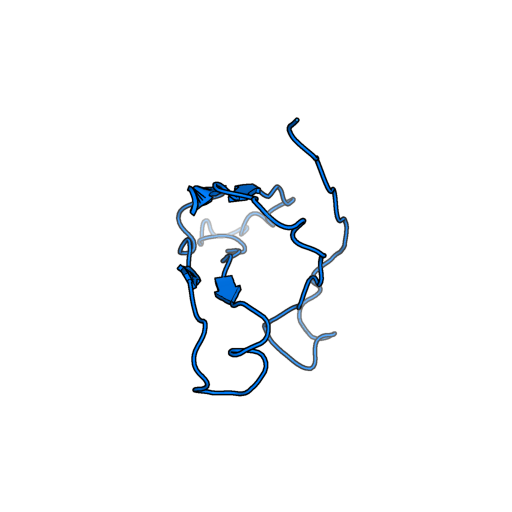sorder —

pLDDT (predicted Local Distance Difference Test) is AlphaFold's per-residue confidence score, ranging from 0 to 100. Values above 90 indicate high confidence (typically well-packed cores); 70–90 is confident; 50–70 low confidence; below 50 usually means the region is disordered or the prediction is unreliable there. AlphaFold stores pLDDT in the mmCIF B-factor column.

For experimental (PDB) structures, the B-factor (temperature factor) quantifies the positional spread of each atom in the crystal — a combination of thermal vibration and static disorder — in units of Å². High B-factors mark flexible loops or poorly resolved regions; low B-factors mark the rigid, well-ordered core.

Predicted Aligned Error (PAE) is an AlphaFold confidence matrix: entry (i, j) is the expected error in the position of residue j, in ångströms, when the prediction is superimposed on the true structure at residue i. Low PAE within a block of residues means that block is internally rigid and well-predicted; high PAE between two blocks means their relative placement is uncertain even if each block individually is confident.